Protein AF-A0A3E0Q0I7-F1 (afdb_monomer)

Secondary structure (DSSP, 8-state):
-EEEEE-TTS-TTPPPTT-SSEEEEEGGGSSSPPPHHHHHHTS-TT-EEEEE-HHHHHHTT-EEEE-PPPTTS-HHHHHHEEEEE--TT--HHHHHHHHTT--

Radius of gyration: 13.16 Å; Cα contacts (8 Å, |Δi|>4): 168; chains: 1; bounding box: 31×27×33 Å

Structure (mmCIF, N/CA/C/O backbone):
data_AF-A0A3E0Q0I7-F1
#
_entry.id   AF-A0A3E0Q0I7-F1
#
loop_
_atom_site.group_PDB
_atom_site.id
_atom_site.type_symbol
_atom_site.label_atom_id
_atom_site.label_alt_id
_atom_site.label_comp_id
_atom_site.label_asym_id
_atom_site.label_entity_id
_atom_site.label_seq_id
_atom_site.pdbx_PDB_ins_code
_atom_site.Cartn_x
_atom_site.Cartn_y
_atom_site.Cartn_z
_atom_site.occupancy
_atom_site.B_iso_or_equiv
_atom_site.auth_seq_id
_atom_site.auth_comp_id
_atom_site.auth_asym_id
_atom_site.auth_atom_id
_atom_site.pdbx_PDB_model_num
ATOM 1 N N . MET A 1 1 ? -4.464 -5.349 -6.699 1.00 95.69 1 MET A N 1
ATOM 2 C CA . MET A 1 1 ? -4.238 -5.821 -5.316 1.00 95.69 1 MET A CA 1
ATOM 3 C C . MET A 1 1 ? -3.253 -4.885 -4.613 1.00 95.69 1 MET A C 1
ATOM 5 O O . MET A 1 1 ? -2.342 -4.373 -5.263 1.00 95.69 1 MET A O 1
ATOM 9 N N . LEU A 1 2 ? -3.403 -4.639 -3.306 1.00 96.88 2 LEU A N 1
ATOM 10 C CA . LEU A 1 2 ? -2.453 -3.850 -2.511 1.00 96.88 2 LEU A CA 1
ATOM 11 C C . LEU A 1 2 ? -1.575 -4.764 -1.657 1.00 96.88 2 LEU A C 1
ATOM 13 O O . LEU A 1 2 ? -2.066 -5.673 -0.992 1.00 96.88 2 LEU A O 1
ATOM 17 N N . VAL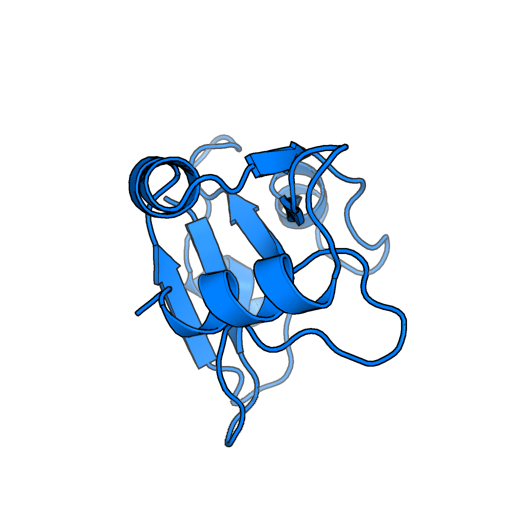 A 1 3 ? -0.276 -4.478 -1.621 1.00 96.94 3 VAL A N 1
ATOM 18 C CA . VAL A 1 3 ? 0.702 -5.233 -0.830 1.00 96.94 3 VAL A CA 1
ATOM 19 C C . VAL A 1 3 ? 1.382 -4.317 0.179 1.00 96.94 3 VAL A C 1
ATOM 21 O O . VAL A 1 3 ? 2.049 -3.344 -0.180 1.00 96.94 3 VAL A O 1
ATOM 24 N N . ARG A 1 4 ? 1.265 -4.650 1.466 1.00 95.50 4 ARG A N 1
ATOM 25 C CA . ARG A 1 4 ? 2.012 -4.016 2.556 1.00 95.50 4 ARG A CA 1
ATOM 26 C C . ARG A 1 4 ? 3.214 -4.875 2.919 1.00 95.50 4 ARG A C 1
ATOM 28 O O . ARG A 1 4 ? 3.047 -5.971 3.439 1.00 95.50 4 ARG A O 1
ATOM 35 N N . VAL A 1 5 ? 4.425 -4.346 2.752 1.00 94.31 5 VAL A N 1
ATOM 36 C CA . VAL A 1 5 ? 5.633 -4.996 3.283 1.00 94.31 5 VAL A CA 1
ATOM 37 C C . VAL A 1 5 ? 5.718 -4.790 4.794 1.00 94.31 5 VAL A C 1
ATOM 39 O O . VAL A 1 5 ? 5.633 -3.663 5.292 1.00 94.31 5 VAL A O 1
ATOM 42 N N . THR A 1 6 ? 5.915 -5.879 5.531 1.00 92.31 6 THR A N 1
ATOM 43 C CA . THR A 1 6 ? 5.953 -5.895 6.995 1.00 92.31 6 THR A CA 1
ATOM 44 C C . THR A 1 6 ? 7.337 -6.269 7.518 1.00 92.31 6 THR A C 1
ATOM 46 O O . THR A 1 6 ? 8.160 -6.896 6.845 1.00 92.31 6 THR A O 1
ATOM 49 N N . ALA A 1 7 ? 7.620 -5.824 8.740 1.00 86.50 7 ALA A N 1
ATOM 50 C CA . ALA A 1 7 ? 8.757 -6.308 9.509 1.00 86.50 7 ALA A CA 1
ATOM 51 C C . ALA A 1 7 ? 8.272 -7.416 10.455 1.00 86.50 7 ALA A C 1
ATOM 53 O O . ALA A 1 7 ? 7.120 -7.340 10.897 1.00 86.50 7 ALA A O 1
ATOM 54 N N . PRO A 1 8 ? 9.131 -8.388 10.804 1.00 78.38 8 PRO A N 1
ATOM 55 C CA . PRO A 1 8 ? 8.811 -9.341 11.858 1.00 78.38 8 PRO A CA 1
ATOM 56 C C . PRO A 1 8 ? 8.429 -8.598 13.150 1.00 78.38 8 PRO A C 1
ATOM 58 O O . PRO A 1 8 ? 8.958 -7.521 13.447 1.00 78.38 8 PRO A O 1
ATOM 61 N N . ASP A 1 9 ? 7.461 -9.159 13.876 1.00 81.00 9 ASP A N 1
ATOM 62 C CA . ASP A 1 9 ? 7.007 -8.711 15.201 1.00 81.00 9 ASP A CA 1
ATOM 63 C C . ASP A 1 9 ? 6.293 -7.348 15.261 1.00 81.00 9 ASP A C 1
ATOM 65 O O . ASP A 1 9 ? 6.231 -6.709 16.315 1.00 81.00 9 ASP A O 1
ATOM 69 N N . ARG A 1 10 ? 5.725 -6.872 14.144 1.00 78.00 10 ARG A N 1
ATOM 70 C CA . ARG A 1 10 ? 4.929 -5.633 14.119 1.00 78.00 10 ARG A CA 1
ATOM 71 C C . ARG A 1 10 ? 3.581 -5.822 13.451 1.00 78.00 10 ARG A C 1
ATOM 73 O O . ARG A 1 10 ? 3.467 -6.522 12.451 1.00 78.00 10 ARG A O 1
ATOM 80 N N . HIS A 1 11 ? 2.580 -5.109 13.965 1.00 83.81 11 HIS A N 1
ATOM 81 C CA . HIS A 1 11 ? 1.280 -5.042 13.309 1.00 83.81 11 HIS A CA 1
ATOM 82 C C . HIS A 1 11 ? 1.441 -4.420 11.905 1.00 83.81 11 HIS A C 1
ATOM 84 O O . HIS A 1 11 ? 2.041 -3.340 11.799 1.00 83.81 11 HIS A O 1
ATOM 90 N N . PRO A 1 12 ? 0.916 -5.047 10.836 1.00 86.31 12 PRO A N 1
ATOM 91 C CA . PRO A 1 12 ? 1.169 -4.648 9.445 1.00 86.31 12 PRO A CA 1
ATOM 92 C C . PRO A 1 12 ? 0.867 -3.173 9.136 1.00 86.31 12 PRO A C 1
ATOM 94 O O . PRO A 1 12 ? 1.638 -2.495 8.447 1.00 86.31 12 PRO A O 1
ATOM 97 N N . PHE A 1 13 ? -0.223 -2.668 9.718 1.00 89.81 13 PHE A N 1
ATOM 98 C CA . PHE A 1 13 ? -0.746 -1.313 9.511 1.00 89.81 13 PHE A CA 1
ATOM 99 C C . PHE A 1 13 ? -0.394 -0.328 10.635 1.00 89.81 13 PHE A C 1
ATOM 101 O O . PHE A 1 13 ? -1.037 0.705 10.806 1.00 89.81 13 PHE A O 1
ATOM 108 N N . GLN A 1 14 ? 0.624 -0.623 11.444 1.00 86.62 14 GLN A N 1
ATOM 109 C CA . GLN A 1 14 ? 1.074 0.320 12.463 1.00 86.62 14 GLN A CA 1
ATOM 110 C C . GLN A 1 14 ? 1.848 1.488 11.836 1.00 86.62 14 GLN A C 1
ATOM 112 O O . GLN A 1 14 ? 2.913 1.288 11.252 1.00 86.62 14 GLN A O 1
ATOM 117 N N . LEU A 1 15 ? 1.369 2.717 12.056 1.00 87.06 15 LEU A N 1
ATOM 118 C CA . LEU A 1 15 ? 2.114 3.934 11.715 1.00 87.06 15 LEU A CA 1
ATOM 119 C C . LEU A 1 15 ? 3.409 4.037 12.528 1.00 87.06 15 LEU A C 1
ATOM 121 O O . LEU A 1 15 ? 3.394 3.981 13.765 1.00 87.06 15 LEU A O 1
ATOM 125 N N . ARG A 1 16 ? 4.525 4.276 11.845 1.00 82.62 16 ARG A N 1
ATOM 126 C CA . ARG A 1 16 ? 5.806 4.627 12.462 1.00 82.62 16 ARG A CA 1
ATOM 127 C C . ARG A 1 16 ? 5.813 6.099 12.881 1.00 82.62 16 ARG A C 1
ATOM 129 O O . ARG A 1 16 ? 4.945 6.904 12.533 1.00 82.62 16 ARG A O 1
ATOM 136 N N . ARG A 1 17 ? 6.802 6.470 13.698 1.00 79.12 17 ARG A N 1
ATOM 137 C CA . ARG A 1 17 ? 6.984 7.861 14.131 1.00 79.12 17 ARG A CA 1
ATOM 138 C C . ARG A 1 17 ? 7.267 8.736 12.906 1.00 79.12 17 ARG A C 1
ATOM 140 O O . ARG A 1 17 ? 8.220 8.469 12.189 1.00 79.12 17 ARG A O 1
ATOM 147 N N . GLY A 1 18 ? 6.455 9.774 12.713 1.00 82.31 18 GLY A N 1
ATOM 148 C CA . GLY A 1 18 ? 6.558 10.687 11.570 1.00 82.31 18 GLY A CA 1
ATOM 149 C C . GLY A 1 18 ? 5.783 10.248 10.325 1.00 82.31 18 GLY A C 1
ATOM 150 O O . GLY A 1 18 ? 5.673 11.043 9.406 1.00 82.31 18 GLY A O 1
ATOM 151 N N . GLU A 1 19 ? 5.203 9.041 10.297 1.00 85.12 19 GLU A N 1
ATOM 152 C CA . GLU A 1 19 ? 4.362 8.618 9.172 1.00 85.12 19 GLU A CA 1
ATOM 153 C C . GLU A 1 19 ? 2.969 9.268 9.240 1.00 85.12 19 GLU A C 1
ATOM 155 O O . GLU A 1 19 ? 2.307 9.304 10.296 1.00 85.12 19 GLU A O 1
ATOM 160 N N . GLU A 1 20 ? 2.536 9.765 8.084 1.00 88.44 20 GLU A N 1
ATOM 161 C CA . GLU A 1 20 ? 1.203 10.322 7.832 1.00 88.44 20 GLU A CA 1
ATOM 162 C C . GLU A 1 20 ? 0.235 9.281 7.255 1.00 88.44 20 GLU A C 1
ATOM 164 O O . GLU A 1 20 ? -0.969 9.409 7.454 1.00 88.44 20 GLU A O 1
ATOM 169 N N . GLY A 1 21 ? 0.757 8.223 6.628 1.00 93.56 21 GLY A N 1
ATOM 170 C CA . GLY A 1 21 ? -0.003 7.121 6.044 1.00 93.56 21 GLY A CA 1
ATOM 171 C C . GLY A 1 21 ? 0.755 5.795 6.100 1.00 93.56 21 GLY A C 1
ATOM 172 O O . GLY A 1 21 ? 1.914 5.741 6.519 1.00 93.56 21 GLY A O 1
ATOM 173 N N . VAL A 1 22 ? 0.093 4.709 5.700 1.00 94.75 22 VAL A N 1
ATOM 174 C CA . VAL A 1 22 ? 0.706 3.376 5.610 1.00 94.75 22 VAL A CA 1
ATOM 175 C C . VAL A 1 22 ? 1.113 3.100 4.168 1.00 94.75 22 VAL A C 1
ATOM 177 O O . VAL A 1 22 ? 0.262 2.993 3.293 1.00 94.75 22 VAL A O 1
ATOM 180 N N . SER A 1 23 ? 2.415 2.952 3.936 1.00 95.12 23 SER A N 1
ATOM 181 C CA . SER A 1 23 ? 2.980 2.645 2.616 1.00 95.12 23 SER A CA 1
ATOM 182 C C . SER A 1 23 ? 2.581 1.246 2.129 1.00 95.12 23 SER A C 1
ATOM 184 O O . SER A 1 23 ? 2.828 0.252 2.820 1.00 95.12 23 SER A O 1
ATOM 186 N N . VAL A 1 24 ? 2.004 1.174 0.932 1.00 96.75 24 VAL A N 1
ATOM 187 C CA . VAL A 1 24 ? 1.597 -0.055 0.235 1.00 96.75 24 VAL A CA 1
ATOM 188 C C . VAL A 1 24 ? 1.992 0.016 -1.244 1.00 96.75 24 VAL A C 1
ATOM 190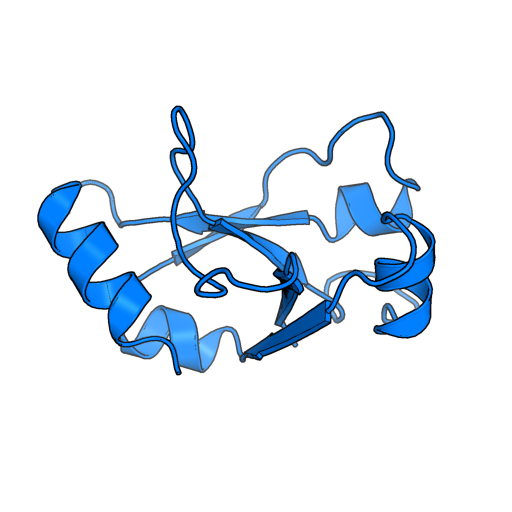 O O . VAL A 1 24 ? 2.297 1.089 -1.768 1.00 96.75 24 VAL A O 1
ATOM 193 N N . PHE A 1 25 ? 1.988 -1.124 -1.927 1.00 97.56 25 PHE A N 1
ATOM 194 C CA . PHE A 1 25 ? 2.245 -1.222 -3.363 1.00 97.56 25 PHE A CA 1
ATOM 195 C C . PHE A 1 25 ? 0.999 -1.708 -4.087 1.00 97.56 25 PHE A C 1
ATOM 197 O O . PHE A 1 25 ? 0.470 -2.767 -3.761 1.00 97.56 25 PHE A O 1
ATOM 204 N N . ASP A 1 26 ? 0.546 -0.928 -5.062 1.00 97.62 26 ASP A N 1
ATOM 205 C CA . ASP A 1 26 ? -0.560 -1.280 -5.945 1.00 97.62 26 ASP A CA 1
ATOM 206 C C . ASP A 1 26 ? -0.032 -2.121 -7.108 1.00 97.62 26 ASP A C 1
ATOM 208 O O . ASP A 1 26 ? 0.555 -1.600 -8.058 1.00 97.62 26 ASP A O 1
ATOM 212 N N . THR A 1 27 ? -0.177 -3.437 -6.976 1.00 97.12 27 THR A N 1
ATOM 213 C CA . THR A 1 27 ? 0.385 -4.425 -7.915 1.00 97.12 27 THR A CA 1
ATOM 214 C C . THR A 1 27 ? -0.199 -4.318 -9.319 1.00 97.12 27 THR A C 1
ATOM 216 O O . THR A 1 27 ? 0.535 -4.512 -10.289 1.00 97.12 27 THR A O 1
ATOM 219 N N . ASP A 1 28 ? -1.463 -3.905 -9.421 1.00 95.69 28 ASP A N 1
ATOM 220 C CA . ASP A 1 28 ? -2.191 -3.748 -10.685 1.00 95.69 28 ASP A CA 1
ATOM 221 C C . ASP A 1 28 ? -1.934 -2.358 -11.301 1.00 95.69 28 ASP A C 1
ATOM 223 O O . ASP A 1 28 ? -2.254 -2.096 -12.459 1.00 95.69 28 ASP A O 1
ATOM 227 N N . GLY A 1 29 ? -1.336 -1.441 -10.531 1.00 90.56 29 GLY A N 1
ATOM 228 C CA . GLY A 1 29 ? -1.048 -0.068 -10.946 1.00 90.56 29 GLY A CA 1
ATOM 229 C C . GLY A 1 29 ? 0.130 0.074 -11.915 1.00 90.56 29 GLY A C 1
ATOM 230 O O . GLY A 1 29 ? 0.488 1.201 -12.269 1.00 90.56 29 GLY A O 1
ATOM 231 N N . VAL A 1 30 ? 0.764 -1.033 -12.317 1.00 92.88 30 VAL A N 1
ATOM 232 C CA . VAL A 1 30 ? 1.934 -1.082 -13.207 1.00 92.88 30 VAL A CA 1
ATOM 233 C C . VAL A 1 30 ? 1.795 -2.261 -14.173 1.00 92.88 30 VAL A C 1
ATOM 235 O O . VAL A 1 30 ? 1.299 -3.313 -13.793 1.00 92.88 30 VAL A O 1
ATOM 238 N N . ALA A 1 31 ? 2.259 -2.097 -15.419 1.00 92.44 31 ALA A N 1
ATOM 239 C CA . ALA A 1 31 ? 2.273 -3.151 -16.437 1.00 92.44 31 ALA A CA 1
ATOM 240 C C . ALA A 1 31 ? 3.715 -3.621 -16.752 1.00 92.44 31 ALA A C 1
ATOM 242 O O . ALA A 1 31 ? 4.603 -2.779 -16.931 1.00 92.44 31 ALA A O 1
ATOM 243 N N . PRO A 1 32 ? 3.996 -4.939 -16.833 1.00 93.12 32 PRO A N 1
ATOM 244 C CA . PRO A 1 32 ? 3.161 -6.031 -16.311 1.00 93.12 32 PRO A CA 1
ATOM 245 C C . PRO A 1 32 ? 2.898 -5.866 -14.807 1.00 93.12 32 PRO A C 1
ATOM 247 O O . PRO A 1 32 ? 3.618 -5.103 -14.161 1.00 93.12 32 PRO A O 1
ATOM 250 N N . GLU A 1 33 ? 1.894 -6.561 -14.275 1.00 96.00 33 GLU A N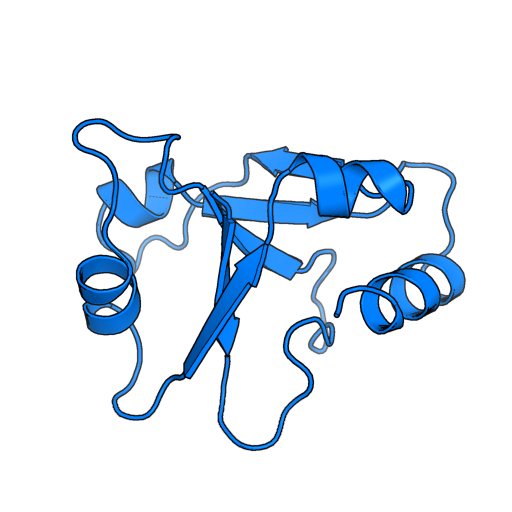 1
ATOM 251 C CA . GLU A 1 33 ? 1.568 -6.519 -12.842 1.00 96.00 33 GLU A CA 1
ATOM 252 C C . GLU A 1 33 ? 2.793 -6.879 -11.995 1.00 96.00 33 GLU A C 1
ATOM 254 O O . GLU A 1 33 ? 3.619 -7.712 -12.384 1.00 96.00 33 GLU A O 1
ATOM 259 N N . LEU A 1 34 ? 2.936 -6.222 -10.846 1.00 96.44 34 LEU A N 1
ATOM 260 C CA . LEU A 1 34 ? 4.007 -6.541 -9.908 1.00 96.44 34 LEU A CA 1
ATOM 261 C C . LEU A 1 34 ? 3.674 -7.802 -9.127 1.00 96.44 34 LEU A C 1
ATOM 263 O O . LEU A 1 34 ? 2.619 -7.912 -8.509 1.00 96.44 34 LEU A O 1
ATOM 267 N N . THR A 1 35 ? 4.637 -8.709 -9.055 1.00 96.56 35 THR A N 1
ATOM 268 C CA . THR A 1 35 ? 4.548 -9.857 -8.161 1.00 96.56 35 THR A CA 1
ATOM 269 C C . THR A 1 35 ? 5.018 -9.493 -6.754 1.00 96.56 35 THR A C 1
ATOM 271 O O . THR A 1 35 ? 5.926 -8.680 -6.553 1.00 96.56 35 THR A O 1
ATOM 274 N N . THR A 1 36 ? 4.473 -10.172 -5.747 1.00 96.06 36 THR A N 1
ATOM 275 C CA . THR A 1 36 ? 4.935 -10.031 -4.360 1.00 96.06 36 THR A CA 1
ATOM 276 C C . THR A 1 36 ? 6.422 -10.382 -4.208 1.00 96.06 36 THR A C 1
ATOM 278 O O . THR A 1 36 ? 7.128 -9.764 -3.412 1.00 96.06 36 THR A O 1
ATOM 281 N N . ALA A 1 37 ? 6.940 -11.318 -5.013 1.00 95.38 37 ALA A N 1
ATOM 282 C CA . ALA A 1 37 ? 8.360 -11.669 -5.024 1.00 95.38 37 ALA A CA 1
ATOM 283 C C . ALA A 1 37 ? 9.254 -10.500 -5.481 1.00 95.38 37 ALA A C 1
ATOM 285 O O . ALA A 1 37 ? 10.272 -10.230 -4.843 1.00 95.38 37 ALA A O 1
ATOM 286 N N . GLU A 1 38 ? 8.864 -9.777 -6.538 1.00 95.62 38 GLU A N 1
ATOM 287 C CA . GLU A 1 38 ? 9.570 -8.567 -6.988 1.00 95.62 38 GLU A CA 1
ATOM 288 C C . GLU A 1 38 ? 9.555 -7.472 -5.924 1.00 95.62 38 GLU A C 1
ATOM 290 O O . GLU A 1 38 ? 10.576 -6.821 -5.696 1.00 95.62 38 GLU A O 1
ATOM 295 N N . ILE A 1 39 ? 8.414 -7.287 -5.251 1.00 96.56 39 ILE A N 1
ATOM 296 C CA . ILE A 1 39 ? 8.296 -6.325 -4.155 1.00 96.56 39 ILE A CA 1
ATOM 297 C C . ILE A 1 39 ? 9.29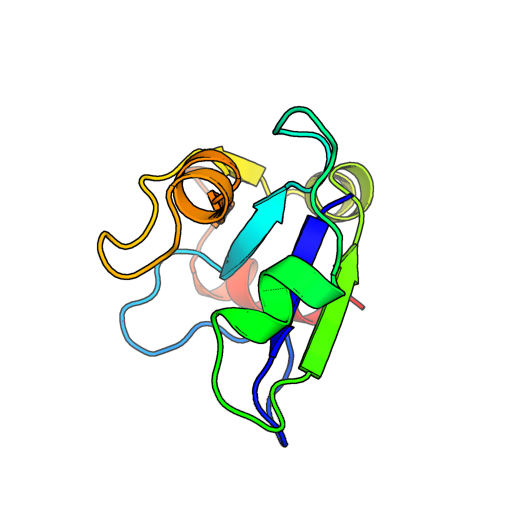6 -6.693 -3.060 1.00 96.56 39 ILE A C 1
ATOM 299 O O . ILE A 1 39 ? 10.156 -5.881 -2.734 1.00 96.56 39 ILE A O 1
ATOM 303 N N . LEU A 1 40 ? 9.238 -7.917 -2.528 1.00 96.12 40 LEU A N 1
ATOM 304 C CA . LEU A 1 40 ? 10.087 -8.354 -1.414 1.00 96.12 40 LEU A CA 1
ATOM 305 C C . LEU A 1 40 ? 11.584 -8.331 -1.741 1.00 96.12 40 LEU A C 1
ATOM 307 O O . LEU A 1 40 ? 12.383 -8.064 -0.845 1.00 96.12 40 LEU A O 1
ATOM 311 N N . ALA A 1 41 ? 11.970 -8.552 -3.000 1.00 95.88 41 ALA A N 1
ATOM 312 C CA . ALA A 1 41 ? 13.365 -8.484 -3.435 1.00 95.88 41 ALA A CA 1
ATOM 313 C C . ALA A 1 41 ? 13.999 -7.092 -3.234 1.00 95.88 41 ALA A C 1
ATOM 315 O O . ALA A 1 41 ? 15.219 -6.990 -3.103 1.00 95.88 41 ALA A O 1
ATOM 316 N N . ALA A 1 42 ? 13.193 -6.026 -3.173 1.00 95.38 42 ALA A N 1
ATOM 317 C CA . ALA A 1 42 ? 13.662 -4.670 -2.881 1.00 95.38 42 ALA A CA 1
ATOM 318 C C . ALA A 1 42 ? 13.773 -4.359 -1.375 1.00 95.38 42 ALA A C 1
ATOM 320 O O . ALA A 1 42 ? 14.235 -3.279 -0.999 1.00 95.38 42 ALA A O 1
ATOM 321 N N . PHE A 1 43 ? 13.347 -5.278 -0.505 1.00 93.19 43 PHE A N 1
ATOM 322 C CA . PHE A 1 43 ? 13.372 -5.112 0.946 1.00 93.19 43 PHE A CA 1
ATOM 323 C C . PHE A 1 43 ? 14.377 -6.053 1.609 1.00 93.19 43 PHE A C 1
ATOM 325 O O . PHE A 1 43 ? 15.041 -6.875 0.981 1.00 93.19 43 PHE A O 1
ATOM 332 N N . ARG A 1 44 ? 14.555 -5.872 2.920 1.00 92.56 44 ARG A N 1
ATOM 333 C CA . ARG A 1 44 ? 15.529 -6.648 3.687 1.00 92.56 44 ARG A CA 1
ATOM 334 C C . ARG A 1 44 ? 15.115 -8.126 3.721 1.00 92.56 44 ARG A C 1
ATOM 336 O O . ARG A 1 44 ? 13.925 -8.408 3.867 1.00 92.56 44 ARG A O 1
ATOM 343 N N . PRO A 1 45 ? 16.073 -9.069 3.677 1.00 92.12 45 PRO A N 1
ATOM 344 C CA . PRO A 1 45 ? 15.776 -10.480 3.889 1.00 92.12 45 PRO A CA 1
ATOM 345 C C . PRO A 1 45 ? 14.997 -10.703 5.192 1.00 92.12 45 PRO A C 1
ATOM 347 O O . PRO A 1 45 ? 15.314 -10.100 6.219 1.00 92.12 45 PRO A O 1
ATOM 350 N N . GLY A 1 46 ? 13.974 -11.556 5.138 1.00 89.69 46 GLY A N 1
ATOM 351 C CA . GLY A 1 46 ? 13.068 -11.808 6.263 1.00 89.69 46 GLY A CA 1
ATOM 352 C C . GLY A 1 46 ? 11.902 -10.818 6.387 1.00 89.69 46 GLY A C 1
ATOM 353 O O . GLY A 1 46 ? 11.107 -10.945 7.316 1.00 89.69 46 GLY A O 1
ATOM 354 N N . SER A 1 47 ? 11.766 -9.850 5.474 1.00 92.88 47 SER A N 1
ATOM 355 C CA . SER A 1 47 ? 10.533 -9.068 5.345 1.00 92.88 47 SER A CA 1
ATOM 356 C C . SER A 1 47 ? 9.344 -9.966 4.996 1.00 92.88 47 SER A C 1
ATOM 358 O O . SER A 1 47 ? 9.441 -10.834 4.129 1.00 92.88 47 SER A O 1
ATOM 360 N N . GLY A 1 48 ? 8.222 -9.733 5.674 1.00 93.50 48 GLY A N 1
ATOM 361 C CA . GLY A 1 48 ? 6.937 -10.338 5.344 1.00 93.50 48 GLY A CA 1
ATOM 362 C C . GLY A 1 48 ? 6.111 -9.423 4.448 1.00 93.50 48 GLY A C 1
ATOM 363 O O . GLY A 1 48 ? 6.519 -8.307 4.110 1.00 93.50 48 GLY A O 1
ATOM 364 N N . TYR A 1 49 ? 4.918 -9.882 4.096 1.00 94.62 49 TYR A N 1
ATOM 365 C CA . TYR A 1 49 ? 3.923 -9.053 3.438 1.00 94.62 49 TYR A CA 1
ATOM 366 C C . TYR A 1 49 ? 2.522 -9.411 3.908 1.00 94.62 49 TYR A C 1
ATOM 368 O O . TYR A 1 49 ? 2.287 -10.464 4.499 1.00 94.62 49 TYR A O 1
ATOM 376 N N . VAL A 1 50 ? 1.612 -8.492 3.638 1.00 94.69 50 VAL A N 1
ATOM 377 C CA . VAL A 1 50 ? 0.179 -8.644 3.818 1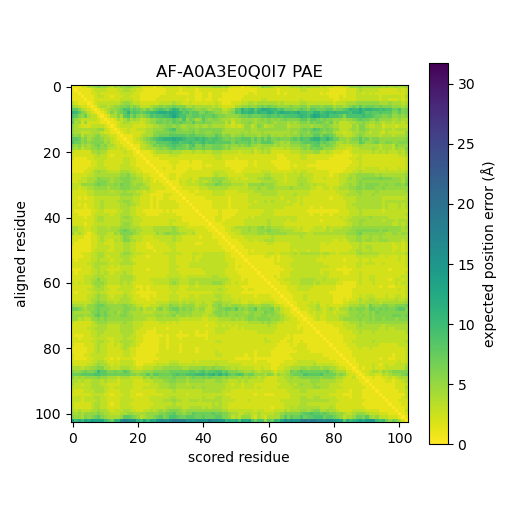.00 94.69 50 VAL A CA 1
ATOM 378 C C . VAL A 1 50 ? -0.497 -8.100 2.573 1.00 94.69 50 VAL A C 1
ATOM 380 O O . VAL A 1 50 ? -0.072 -7.070 2.044 1.00 94.69 50 VAL A O 1
ATOM 383 N N . GLU A 1 51 ? -1.534 -8.791 2.125 1.00 95.25 51 GLU A N 1
ATOM 384 C CA . GLU A 1 51 ? -2.335 -8.403 0.971 1.00 95.25 51 GLU A CA 1
ATOM 385 C C . GLU A 1 51 ? -3.693 -7.887 1.436 1.00 95.25 51 GLU A C 1
ATOM 387 O O . GLU A 1 51 ? -4.257 -8.381 2.412 1.00 95.25 51 GLU A O 1
ATOM 392 N N . LEU A 1 52 ? -4.187 -6.868 0.746 1.00 95.25 52 LEU A N 1
ATOM 393 C CA . LEU A 1 52 ? -5.531 -6.334 0.911 1.00 95.25 52 LEU A CA 1
ATOM 394 C C . LEU A 1 52 ? -5.991 -5.692 -0.393 1.00 95.25 52 LEU A C 1
ATOM 396 O O . LEU A 1 52 ? -5.180 -5.335 -1.250 1.00 95.25 52 LEU A O 1
ATOM 400 N N . THR A 1 53 ? -7.292 -5.514 -0.547 1.00 95.81 53 THR A N 1
ATOM 401 C CA . THR A 1 53 ? -7.848 -4.843 -1.722 1.00 95.81 53 THR A CA 1
ATOM 402 C C . THR A 1 53 ? -8.039 -3.349 -1.465 1.00 95.81 53 THR A C 1
ATOM 404 O O . THR A 1 53 ? -7.989 -2.879 -0.326 1.00 95.81 53 THR A O 1
ATOM 407 N N . ARG A 1 54 ? -8.228 -2.571 -2.536 1.00 95.56 54 ARG A N 1
ATOM 408 C CA . ARG A 1 54 ? -8.600 -1.155 -2.407 1.00 95.56 54 ARG A CA 1
ATOM 409 C C . ARG A 1 54 ? -9.979 -1.042 -1.754 1.00 95.56 54 ARG A C 1
ATOM 411 O O . ARG A 1 54 ? -10.175 -0.188 -0.897 1.00 95.56 54 ARG A O 1
ATOM 418 N N . GLU A 1 55 ? -10.876 -1.953 -2.105 1.00 95.31 55 GLU A N 1
ATOM 419 C CA . GLU A 1 55 ? -12.220 -2.073 -1.562 1.00 95.31 55 GLU A CA 1
ATOM 420 C C . GLU A 1 55 ? -12.203 -2.294 -0.043 1.00 95.31 55 GLU A C 1
ATOM 422 O O . GLU A 1 55 ? -12.967 -1.642 0.662 1.00 95.31 55 GLU A O 1
ATOM 427 N N . ASP A 1 56 ? -11.297 -3.127 0.485 1.00 94.44 56 ASP A N 1
ATOM 428 C CA . ASP A 1 56 ? -11.152 -3.331 1.938 1.00 94.44 56 ASP A CA 1
ATOM 429 C C . ASP A 1 56 ? -10.751 -2.038 2.666 1.00 94.44 56 ASP A C 1
ATOM 431 O O . ASP A 1 56 ? -11.235 -1.751 3.763 1.00 94.44 56 ASP A O 1
ATOM 435 N N . VAL A 1 57 ? -9.869 -1.238 2.054 1.00 95.31 57 VAL A N 1
ATOM 436 C CA . VAL A 1 57 ? -9.422 0.052 2.603 1.00 95.31 57 VAL A CA 1
ATOM 437 C C . VAL A 1 57 ? -10.557 1.078 2.577 1.00 95.31 57 VAL A C 1
ATOM 439 O O . VAL A 1 57 ? -10.810 1.759 3.574 1.00 95.31 57 VAL A O 1
ATOM 442 N N . GLU A 1 58 ? -11.263 1.173 1.455 1.00 94.31 58 GLU A N 1
ATOM 443 C CA . GLU A 1 58 ? -12.362 2.121 1.272 1.00 94.31 58 GLU A CA 1
ATOM 444 C C . GLU A 1 58 ? -13.580 1.751 2.139 1.00 94.31 58 GLU A C 1
ATOM 446 O O . GLU A 1 58 ? -14.235 2.637 2.691 1.00 94.31 58 GLU A O 1
ATOM 451 N N . ALA A 1 59 ? -13.833 0.457 2.368 1.00 94.00 59 ALA A N 1
ATOM 452 C CA . ALA A 1 59 ? -14.916 -0.036 3.224 1.00 94.00 59 ALA A CA 1
ATOM 453 C C . ALA A 1 59 ? -14.788 0.412 4.690 1.00 94.00 59 ALA A C 1
ATOM 455 O O . ALA A 1 59 ? -15.798 0.572 5.379 1.00 94.00 59 ALA A O 1
ATOM 456 N N . VAL A 1 60 ? -13.564 0.653 5.172 1.00 93.44 60 VAL A N 1
ATOM 457 C CA . VAL A 1 60 ? -13.311 1.200 6.516 1.00 93.44 60 VAL A CA 1
ATOM 458 C C . VAL A 1 60 ? -13.193 2.730 6.532 1.00 93.44 60 VAL A C 1
ATOM 460 O O . VAL A 1 60 ? -12.872 3.307 7.570 1.00 93.44 60 VAL A O 1
ATOM 463 N N . GLY A 1 61 ? -13.475 3.401 5.410 1.00 92.88 61 GLY A N 1
ATOM 464 C CA . GLY A 1 61 ? -13.463 4.861 5.291 1.00 92.88 61 GLY A CA 1
ATOM 465 C C . GLY A 1 61 ? -12.064 5.472 5.187 1.00 92.88 61 GLY A C 1
ATOM 466 O O . GLY A 1 61 ? -11.869 6.617 5.599 1.00 92.88 61 GLY A O 1
ATOM 467 N N . LEU A 1 62 ? -11.087 4.706 4.696 1.00 95.94 62 LEU A N 1
ATOM 468 C CA . LEU A 1 62 ? -9.730 5.173 4.413 1.00 95.94 62 LEU A CA 1
ATOM 469 C C . LEU A 1 62 ? -9.515 5.322 2.904 1.00 95.94 62 LEU A C 1
ATOM 471 O O . LEU A 1 62 ? -10.257 4.772 2.097 1.00 95.94 62 LEU A O 1
ATOM 475 N N . GLU A 1 63 ? -8.474 6.056 2.524 1.00 96.19 63 GLU A N 1
ATOM 476 C CA . GLU A 1 63 ? -8.184 6.376 1.126 1.00 96.19 63 GLU A CA 1
ATOM 477 C C . GLU A 1 63 ? -6.841 5.787 0.697 1.00 96.19 63 GLU A C 1
ATOM 479 O O . GLU A 1 63 ? -5.879 5.786 1.467 1.00 96.19 63 GLU A O 1
ATOM 484 N N . VAL A 1 64 ? -6.750 5.334 -0.555 1.00 96.62 64 VAL A N 1
ATOM 485 C CA . VAL A 1 64 ? -5.492 4.882 -1.168 1.00 96.62 64 VAL A CA 1
ATOM 486 C C . VAL A 1 64 ? -4.994 5.956 -2.127 1.00 96.62 64 VAL A C 1
ATOM 488 O O . VAL A 1 64 ? -5.532 6.131 -3.224 1.00 96.62 64 VAL A O 1
ATOM 491 N N . VAL A 1 65 ? -3.941 6.659 -1.720 1.00 96.31 65 VAL A N 1
ATOM 492 C CA . VAL A 1 65 ? -3.419 7.841 -2.411 1.00 96.31 65 VAL A CA 1
ATOM 493 C C . VAL A 1 65 ? -2.101 7.518 -3.105 1.00 96.31 65 VAL A C 1
ATOM 495 O O . VAL A 1 65 ? -1.226 6.865 -2.535 1.00 96.31 65 VAL A O 1
ATOM 498 N N . ALA A 1 66 ? -1.935 7.992 -4.340 1.00 94.75 66 ALA A N 1
ATOM 499 C CA . ALA A 1 66 ? -0.651 7.929 -5.025 1.00 94.75 66 ALA A CA 1
ATOM 500 C C . ALA A 1 66 ? 0.345 8.909 -4.408 1.00 94.75 66 ALA A C 1
ATOM 502 O O . ALA A 1 66 ? 0.067 10.101 -4.290 1.00 94.75 66 ALA A O 1
ATOM 503 N N . VAL A 1 67 ? 1.516 8.400 -4.032 1.00 93.62 67 VAL A N 1
ATOM 504 C CA . VAL A 1 67 ? 2.610 9.201 -3.481 1.00 93.62 67 VAL A CA 1
ATOM 505 C C . VAL A 1 67 ? 3.908 8.859 -4.209 1.00 93.62 67 VAL A C 1
ATOM 507 O O . VAL A 1 67 ? 4.052 7.734 -4.693 1.00 93.62 67 VAL A O 1
ATOM 510 N N . PRO A 1 68 ? 4.875 9.789 -4.291 1.00 90.69 68 PRO A N 1
ATOM 511 C CA . PRO A 1 68 ? 6.180 9.473 -4.849 1.00 90.69 68 PRO A CA 1
ATOM 512 C C . PRO A 1 68 ? 6.816 8.269 -4.143 1.00 90.69 68 PRO A C 1
ATOM 514 O O . PRO A 1 68 ? 6.849 8.180 -2.912 1.00 90.69 68 PRO A O 1
ATOM 517 N N . GLY A 1 69 ? 7.323 7.324 -4.929 1.00 90.00 69 GLY A N 1
ATOM 518 C CA . GLY A 1 69 ? 8.179 6.255 -4.435 1.00 90.00 69 GLY A CA 1
ATOM 519 C C . GLY A 1 69 ? 9.465 6.782 -3.810 1.00 90.00 69 GLY A C 1
ATOM 520 O O . GLY A 1 69 ? 9.998 7.809 -4.227 1.00 90.00 69 GLY A O 1
ATOM 521 N N . GLY A 1 70 ? 10.010 6.050 -2.838 1.00 90.19 70 GLY A N 1
ATOM 522 C CA . GLY A 1 70 ? 11.373 6.309 -2.380 1.00 90.19 70 GLY A CA 1
ATOM 523 C C . GLY A 1 70 ? 12.362 6.118 -3.531 1.00 90.19 70 GLY A C 1
ATOM 524 O O . GLY A 1 70 ? 12.340 5.084 -4.194 1.00 90.19 70 GLY A O 1
ATOM 525 N N . THR A 1 71 ? 13.261 7.079 -3.743 1.00 91.81 71 THR A N 1
ATOM 526 C CA . THR A 1 71 ? 14.219 7.074 -4.869 1.00 91.81 71 THR A CA 1
ATOM 527 C C . THR A 1 71 ? 15.203 5.902 -4.844 1.00 91.81 71 THR A C 1
ATOM 529 O O . THR A 1 71 ? 15.852 5.618 -5.845 1.00 91.81 71 THR A O 1
ATOM 532 N N . THR A 1 72 ? 15.315 5.204 -3.712 1.00 93.06 72 THR A N 1
ATOM 533 C CA . THR A 1 72 ? 16.140 4.001 -3.554 1.00 93.06 72 THR A CA 1
ATOM 534 C C . THR A 1 72 ? 15.437 2.714 -3.992 1.00 93.06 72 THR A C 1
ATOM 536 O O . THR A 1 72 ? 16.063 1.658 -3.975 1.00 93.06 72 THR A O 1
ATOM 539 N N . LEU A 1 73 ? 14.142 2.761 -4.320 1.00 94.31 73 LEU A N 1
ATOM 540 C CA . LEU A 1 73 ? 13.398 1.605 -4.823 1.00 94.31 73 LEU A CA 1
ATOM 541 C C . LEU A 1 73 ? 13.557 1.483 -6.347 1.00 94.31 73 LEU A C 1
ATOM 543 O O . LEU A 1 73 ? 13.755 2.493 -7.021 1.00 94.31 73 LEU A O 1
ATOM 547 N N . PRO A 1 74 ? 13.413 0.280 -6.927 1.00 95.50 74 PRO A N 1
ATOM 548 C CA . PRO A 1 74 ? 13.259 0.121 -8.370 1.00 95.50 74 PRO A CA 1
ATOM 549 C C . PRO A 1 74 ? 12.106 0.972 -8.913 1.00 95.50 74 PRO A C 1
ATOM 551 O O . PRO A 1 74 ? 11.063 1.081 -8.270 1.00 95.50 74 PRO A O 1
ATOM 554 N N . GLU A 1 75 ? 12.265 1.529 -10.115 1.00 95.25 75 GLU A N 1
ATOM 555 C CA . GLU A 1 75 ? 11.295 2.444 -10.743 1.00 95.25 75 GLU A CA 1
ATOM 556 C C . GLU A 1 75 ? 9.863 1.892 -10.737 1.00 95.25 75 GLU A C 1
ATOM 558 O O . GLU A 1 75 ? 8.923 2.589 -10.366 1.00 95.25 75 GLU A O 1
ATOM 563 N N . ARG A 1 76 ? 9.694 0.604 -11.048 1.00 95.50 76 ARG A N 1
ATOM 564 C CA . ARG A 1 76 ? 8.381 -0.057 -11.031 1.00 95.50 76 ARG A CA 1
ATOM 565 C C . ARG A 1 76 ? 7.718 0.006 -9.652 1.00 95.50 76 ARG A C 1
ATOM 567 O O . ARG A 1 76 ? 6.534 0.311 -9.560 1.00 95.50 76 ARG A O 1
ATOM 574 N N . LEU A 1 77 ? 8.483 -0.206 -8.578 1.00 96.31 77 LEU A N 1
ATOM 575 C CA . LEU A 1 77 ? 7.978 -0.059 -7.210 1.00 96.31 77 LEU A CA 1
ATOM 576 C C . LEU A 1 77 ? 7.718 1.403 -6.854 1.00 96.31 77 LEU A C 1
ATOM 578 O O . LEU A 1 77 ? 6.801 1.680 -6.087 1.00 96.31 77 LEU A O 1
ATOM 582 N N . GLN A 1 78 ? 8.485 2.342 -7.413 1.00 96.25 78 GLN A N 1
ATOM 583 C CA . GLN A 1 78 ? 8.212 3.763 -7.217 1.00 96.25 78 GLN A CA 1
ATOM 584 C C . GLN A 1 78 ? 6.869 4.171 -7.829 1.00 96.25 78 GLN A C 1
ATOM 586 O O . GLN A 1 78 ? 6.101 4.879 -7.185 1.00 96.25 78 GLN A O 1
ATOM 591 N N . ILE A 1 79 ? 6.567 3.689 -9.038 1.00 95.62 79 ILE A N 1
ATOM 592 C CA . ILE A 1 79 ? 5.305 3.958 -9.743 1.00 95.62 79 ILE A CA 1
ATOM 593 C C . ILE A 1 79 ? 4.124 3.296 -9.022 1.00 95.62 79 ILE A C 1
ATOM 595 O O . ILE A 1 79 ? 3.059 3.903 -8.896 1.00 95.62 79 ILE A O 1
ATOM 599 N N . ALA A 1 80 ? 4.312 2.076 -8.516 1.00 96.75 80 ALA A N 1
ATOM 600 C CA . ALA A 1 80 ? 3.295 1.337 -7.771 1.00 96.75 80 ALA A CA 1
ATOM 601 C C . ALA A 1 80 ? 3.061 1.856 -6.343 1.00 96.75 80 ALA A C 1
ATOM 603 O O . ALA A 1 80 ? 2.115 1.424 -5.687 1.00 96.75 80 ALA A O 1
ATOM 604 N N . HIS A 1 81 ? 3.913 2.749 -5.829 1.00 97.50 81 HIS A N 1
ATOM 605 C CA . HIS A 1 81 ? 3.845 3.190 -4.440 1.00 97.50 81 HIS A CA 1
ATOM 606 C C . HIS A 1 81 ? 2.567 3.993 -4.162 1.00 97.50 81 HIS A C 1
ATOM 608 O O . HIS A 1 81 ? 2.238 4.957 -4.861 1.00 97.50 81 HIS A O 1
ATOM 614 N N . ARG A 1 82 ? 1.842 3.590 -3.119 1.00 97.62 82 ARG A N 1
ATOM 615 C CA . ARG A 1 82 ? 0.661 4.271 -2.585 1.00 97.62 82 ARG A CA 1
ATOM 616 C C . ARG A 1 82 ? 0.775 4.391 -1.071 1.00 97.62 82 ARG A C 1
ATOM 618 O O . ARG A 1 82 ? 1.530 3.667 -0.424 1.00 97.62 82 ARG A O 1
ATOM 625 N N . GLU A 1 83 ? -0.036 5.261 -0.494 1.00 96.75 83 GLU A N 1
ATOM 626 C CA . GLU A 1 83 ? -0.265 5.302 0.943 1.00 96.75 83 GLU A CA 1
ATOM 627 C C . GLU A 1 83 ? -1.745 5.146 1.260 1.00 96.75 83 GLU A C 1
ATOM 629 O O . GLU A 1 83 ? -2.593 5.787 0.642 1.00 96.75 83 GLU A O 1
ATOM 634 N N . ILE A 1 84 ? -2.037 4.337 2.275 1.00 96.75 84 ILE A N 1
ATOM 635 C CA . ILE A 1 84 ? -3.326 4.367 2.958 1.00 96.75 84 ILE A CA 1
ATOM 636 C C . ILE A 1 84 ? -3.319 5.587 3.879 1.00 96.75 84 ILE A C 1
ATOM 638 O O . ILE A 1 84 ? -2.475 5.672 4.781 1.00 96.75 84 ILE A O 1
ATOM 642 N N . ARG A 1 85 ? -4.237 6.527 3.659 1.00 96.44 85 ARG A N 1
ATOM 643 C CA . ARG A 1 85 ? -4.347 7.794 4.393 1.00 96.44 85 ARG A CA 1
ATOM 644 C C . ARG A 1 85 ? -5.757 7.992 4.962 1.00 96.44 85 ARG A C 1
ATOM 646 O O . ARG A 1 85 ? -6.711 7.395 4.463 1.00 96.44 85 ARG A O 1
ATOM 653 N N . PRO A 1 86 ? -5.899 8.802 6.024 1.00 95.25 86 PRO A N 1
ATOM 654 C CA . PRO A 1 86 ? -7.207 9.236 6.481 1.00 95.25 86 PRO A CA 1
ATOM 655 C C . PRO A 1 86 ? -7.758 10.340 5.560 1.00 95.25 86 PRO A C 1
ATOM 657 O O . PRO A 1 86 ? -6.966 11.145 5.060 1.00 95.25 86 PRO A O 1
ATOM 660 N N . PRO A 1 87 ? -9.088 10.447 5.398 1.00 93.25 87 PRO A N 1
ATOM 661 C CA . PRO A 1 87 ? -9.710 11.612 4.775 1.00 93.25 87 PRO A CA 1
ATOM 662 C C . PRO A 1 87 ? -9.445 12.883 5.603 1.00 93.25 87 PRO A C 1
ATOM 664 O O . PRO A 1 87 ? -9.143 12.812 6.799 1.00 93.25 87 PRO A O 1
ATOM 667 N N . THR A 1 88 ? -9.582 14.057 4.978 1.00 88.19 88 THR A N 1
ATOM 668 C CA . THR A 1 88 ? -9.162 15.365 5.528 1.00 88.19 88 THR A CA 1
ATOM 669 C C . THR A 1 88 ? -9.703 15.679 6.931 1.00 88.19 88 THR A C 1
ATOM 671 O O . THR A 1 88 ? -8.982 16.261 7.738 1.00 88.19 88 THR A O 1
ATOM 674 N N . ASP A 1 89 ? -10.922 15.244 7.256 1.00 90.25 89 ASP A N 1
ATOM 675 C CA . ASP A 1 89 ? -11.593 15.574 8.524 1.00 90.25 89 ASP A CA 1
ATOM 676 C C . ASP A 1 89 ? -11.429 14.506 9.622 1.00 90.25 89 ASP A C 1
ATOM 678 O O . ASP A 1 89 ? -12.022 14.601 10.700 1.00 90.25 89 ASP A O 1
ATOM 682 N N . MET A 1 90 ? -10.623 13.469 9.383 1.00 94.25 90 MET A N 1
ATOM 683 C CA . MET A 1 90 ? -10.429 12.380 10.336 1.00 94.25 90 MET A CA 1
ATOM 684 C C . MET A 1 90 ? -9.233 12.636 11.259 1.00 94.25 90 MET A C 1
ATOM 686 O O . MET A 1 90 ? -8.098 12.856 10.834 1.00 94.25 90 MET A O 1
ATOM 690 N N . SER A 1 91 ? -9.461 12.529 12.570 1.00 92.94 91 SER A N 1
ATOM 691 C CA . SER A 1 91 ? -8.388 12.677 13.556 1.00 92.94 91 SER A CA 1
ATOM 692 C C . SER A 1 91 ? -7.380 11.520 13.500 1.00 92.94 91 SER A C 1
ATOM 694 O O . SER A 1 91 ? -7.709 10.370 13.198 1.00 92.94 91 SER A O 1
ATOM 696 N N . ARG A 1 92 ? -6.131 11.782 13.908 1.00 90.94 92 ARG A N 1
ATOM 697 C CA . ARG A 1 92 ? -5.069 10.757 13.950 1.00 90.94 92 ARG A CA 1
ATOM 698 C C . ARG A 1 92 ? -5.409 9.560 14.852 1.00 90.94 92 ARG A C 1
ATOM 700 O O . ARG A 1 92 ? -4.924 8.457 14.603 1.00 90.94 92 ARG A O 1
ATOM 707 N N . SER A 1 93 ? -6.185 9.755 15.921 1.00 92.06 93 SER A N 1
ATOM 708 C CA . SER A 1 93 ? -6.617 8.664 16.807 1.00 92.06 93 SER A CA 1
ATOM 709 C C . SER A 1 93 ? -7.659 7.768 16.137 1.00 92.06 93 SER A C 1
ATOM 711 O O . SER A 1 93 ? -7.531 6.548 16.232 1.00 92.06 93 SER A O 1
ATOM 713 N N . GLN A 1 94 ? -8.627 8.353 15.422 1.00 94.06 94 GLN A N 1
ATOM 714 C CA . GLN A 1 94 ? -9.597 7.617 14.603 1.00 94.06 94 GLN A CA 1
ATOM 715 C C . GLN A 1 94 ? -8.893 6.848 13.487 1.00 94.06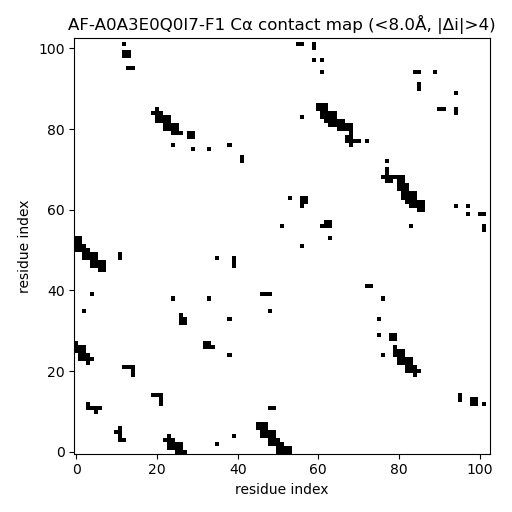 94 GLN A C 1
ATOM 717 O O . GLN A 1 94 ? -9.118 5.649 13.352 1.00 94.06 94 GLN A O 1
ATOM 722 N N . PHE A 1 95 ? -7.957 7.489 12.781 1.00 94.62 95 PHE A N 1
ATOM 723 C CA . PHE A 1 95 ? -7.173 6.830 11.739 1.00 94.62 95 PHE A CA 1
ATOM 724 C C . PHE A 1 95 ? -6.463 5.577 12.266 1.00 94.62 95 PHE A C 1
ATOM 726 O O . PHE A 1 95 ? -6.622 4.483 11.735 1.00 94.62 95 PHE A O 1
ATOM 733 N N . LYS A 1 96 ? -5.745 5.701 13.390 1.00 92.00 96 LYS A N 1
ATOM 734 C CA . LYS A 1 96 ? -5.091 4.557 14.045 1.00 92.00 96 LYS A CA 1
ATOM 735 C C . LYS A 1 96 ? -6.071 3.478 14.502 1.00 92.00 96 LYS A C 1
ATOM 737 O O . LYS A 1 96 ? -5.683 2.315 14.561 1.00 92.00 96 LYS A O 1
ATOM 742 N N . ALA A 1 97 ? -7.287 3.847 14.899 1.00 91.75 97 ALA A N 1
ATOM 743 C CA . ALA A 1 97 ? -8.304 2.879 15.284 1.00 91.75 97 ALA A CA 1
ATOM 744 C C . ALA A 1 97 ? -8.774 2.064 14.074 1.00 91.75 97 ALA A C 1
ATOM 746 O O . ALA A 1 97 ? -8.802 0.844 14.172 1.00 91.75 97 ALA A O 1
ATOM 747 N N . LEU A 1 98 ? -9.033 2.715 12.937 1.00 93.25 98 LEU A N 1
ATOM 748 C CA . LEU A 1 98 ? -9.420 2.043 11.694 1.00 93.25 98 LEU A CA 1
ATOM 749 C C . LEU A 1 98 ? -8.298 1.164 11.134 1.00 93.25 98 LEU A C 1
ATOM 751 O O . LEU A 1 98 ? -8.555 0.030 10.755 1.00 93.25 98 LEU A O 1
ATOM 755 N N . LEU A 1 99 ? -7.040 1.618 11.186 1.00 92.00 99 LEU A N 1
ATOM 756 C CA . LEU A 1 99 ? -5.887 0.806 10.770 1.00 92.00 99 LEU A CA 1
ATOM 757 C C . LEU A 1 99 ? -5.732 -0.498 11.571 1.00 92.00 99 LEU A C 1
ATOM 759 O O . LEU A 1 99 ? -5.139 -1.446 11.071 1.00 92.00 99 LEU A O 1
ATOM 763 N N . ARG A 1 100 ? -6.226 -0.557 12.814 1.00 87.06 100 ARG A N 1
ATOM 764 C CA . ARG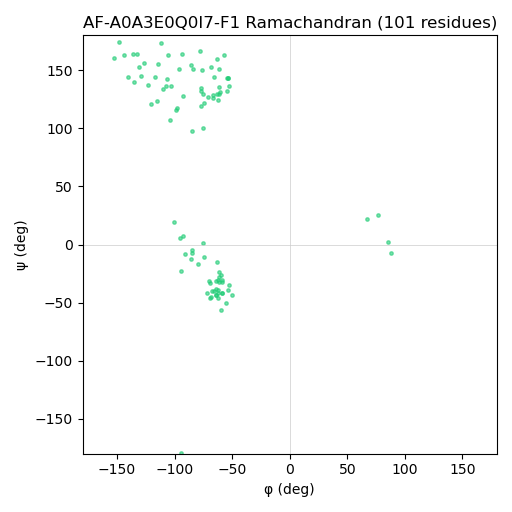 A 1 100 ? -6.235 -1.796 13.616 1.00 87.06 100 ARG A CA 1
ATOM 765 C C . ARG A 1 100 ? -7.365 -2.752 13.244 1.00 87.06 100 ARG A C 1
ATOM 767 O O . ARG A 1 100 ? -7.304 -3.901 13.646 1.00 87.06 100 ARG A O 1
ATOM 774 N N . ASN A 1 101 ? -8.379 -2.266 12.535 1.00 85.31 101 ASN A N 1
ATOM 775 C CA . ASN A 1 101 ? -9.470 -3.089 12.020 1.00 85.31 101 ASN A CA 1
ATOM 776 C C . ASN A 1 101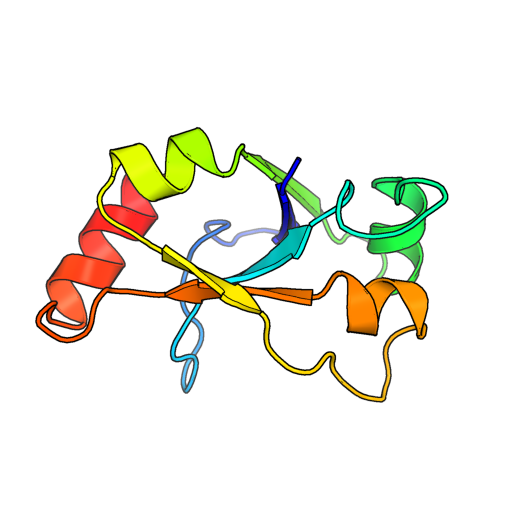 ? -9.168 -3.614 10.609 1.00 85.31 101 ASN A C 1
ATOM 778 O O . ASN A 1 101 ? -9.934 -4.418 10.087 1.00 85.31 101 ASN A O 1
ATOM 782 N N . LEU A 1 102 ? -8.080 -3.146 9.987 1.00 82.56 102 LEU A N 1
ATOM 783 C CA . LEU A 1 102 ? -7.547 -3.759 8.782 1.00 82.56 102 LEU A CA 1
ATOM 784 C C . LEU A 1 102 ? -6.820 -5.049 9.184 1.00 82.56 102 LEU A C 1
ATOM 786 O O . LEU A 1 102 ? -5.657 -5.000 9.595 1.00 82.56 102 LEU A O 1
ATOM 790 N N . ILE A 1 103 ? -7.540 -6.158 8.969 1.00 69.00 103 ILE A N 1
ATOM 791 C CA . ILE A 1 103 ? -7.154 -7.576 9.116 1.00 69.00 103 ILE A CA 1
ATOM 792 C C . ILE A 1 103 ? -7.142 -8.100 10.553 1.00 69.00 103 ILE A C 1
ATOM 794 O O . ILE A 1 103 ? -6.369 -7.586 11.388 1.00 69.00 103 ILE A O 1
#

Nearest PDB structures (foldseek):
  7ews-assembly1_B  TM=4.879E-01  e=8.000E-01  Paramecium tetraurelia
  4xco-assembly2_B  TM=4.311E-01  e=1.183E+00  Methanocaldococcus jannaschii
  1l9a-assembly1_A  TM=3.898E-01  e=2.427E+00  Methanocaldococcus jannaschii
  1p52-assembly1_A  TM=4.413E-01  e=7.361E+00  Limulus polyphemus
  7moq-assembly1_C  TM=2.140E-01  e=2.590E+00  Tetrahymena thermophila CU428

Solvent-accessible surface area (backbone atoms only — not comparable to full-atom values): 6100 Å² total; per-residue (Å²): 85,32,39,32,72,26,58,78,98,55,69,78,60,63,71,54,93,91,54,82,45,45,68,29,33,33,24,67,68,38,88,76,64,58,52,71,66,65,56,52,70,79,49,62,91,78,54,47,72,48,77,48,49,68,65,65,43,46,74,68,66,35,41,83,40,83,45,88,35,61,88,88,48,60,67,70,56,21,68,16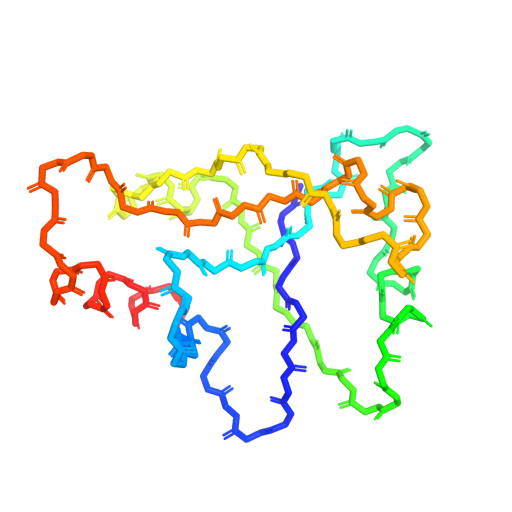,21,28,26,43,30,61,50,94,89,58,52,73,67,57,45,56,53,48,37,64,66,64,120

Foldseek 3Di:
DKKQWAAPPDDRFDDDVPDQFGKIFQQVQDPPGDDPVLVCVLDDPRIDMDDDDQCLLVVLQWHKAQDAADPSGPPRRRSRITTTHHPPPDDPVSVNVSSVVSD

Mean predicted aligned error: 3.27 Å

Sequence (103 aa):
MLVRVTAPDRHPFQLRRGEEGVSVFDTDGVAPELTTAEILAAFRPGSGYVELTREDVEAVGLEVVAVPGGTTLPERLQIAHREIRPPTDMSRSQFKALLRNLI

pLDDT: mean 92.5, std 5.07, range [69.0, 97.62]